Protein AF-A0A094A139-F1 (afdb_monomer_lite)

Structure (mmCIF, N/CA/C/O backbone):
data_AF-A0A094A139-F1
#
_entry.id   AF-A0A094A139-F1
#
loop_
_atom_site.group_PDB
_atom_site.id
_atom_site.type_symbol
_atom_site.label_atom_id
_atom_site.label_alt_id
_atom_site.label_comp_id
_atom_site.label_asym_id
_atom_site.label_entity_id
_atom_site.label_seq_id
_atom_site.pdbx_PDB_ins_code
_atom_site.Cartn_x
_atom_site.Cartn_y
_atom_site.Cartn_z
_atom_site.occupancy
_atom_site.B_iso_or_equiv
_atom_site.auth_seq_id
_atom_site.auth_comp_id
_atom_site.auth_asym_id
_atom_site.auth_atom_id
_atom_site.pdbx_PDB_model_num
ATOM 1 N N . MET A 1 1 ? -39.547 -16.062 17.225 1.00 42.69 1 MET A N 1
ATOM 2 C CA . MET A 1 1 ? -38.095 -15.979 16.985 1.00 42.69 1 MET A CA 1
ATOM 3 C C . MET A 1 1 ? -37.907 -15.048 15.808 1.00 42.69 1 MET A C 1
ATOM 5 O O . MET A 1 1 ? -38.203 -15.438 14.689 1.00 42.69 1 MET A O 1
ATOM 9 N N . THR A 1 2 ? -37.583 -13.788 16.075 1.00 47.25 2 THR A N 1
ATOM 10 C CA . THR A 1 2 ? -37.187 -12.823 15.047 1.00 47.25 2 THR A CA 1
ATOM 11 C C . THR A 1 2 ? -35.749 -13.144 14.680 1.00 47.25 2 THR A C 1
ATOM 13 O O . THR A 1 2 ? -34.875 -13.084 15.539 1.00 47.25 2 THR A O 1
ATOM 16 N N . VAL A 1 3 ? -35.530 -13.591 13.448 1.00 52.91 3 VAL A N 1
ATOM 17 C CA . VAL A 1 3 ? -34.188 -13.709 12.878 1.00 52.91 3 VAL A CA 1
ATOM 18 C C . VAL A 1 3 ? -33.696 -12.275 12.723 1.00 52.91 3 VAL A C 1
ATOM 20 O O . VAL A 1 3 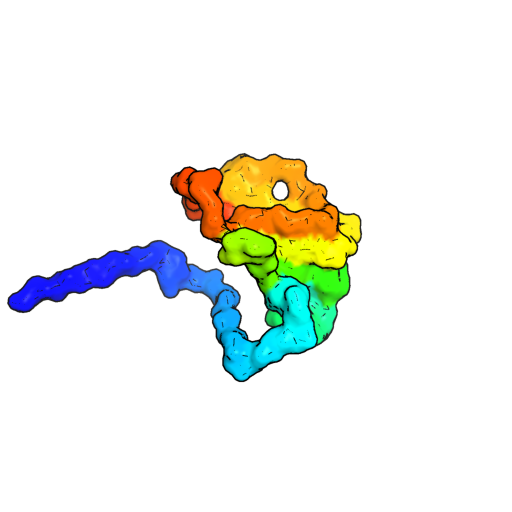? -34.303 -11.505 11.982 1.00 52.91 3 VAL A O 1
ATOM 23 N N . GLU A 1 4 ? -32.698 -11.881 13.508 1.00 56.12 4 GLU A N 1
ATOM 24 C CA . GLU A 1 4 ? -31.993 -10.626 13.268 1.00 56.12 4 GLU A CA 1
ATOM 25 C C . GLU A 1 4 ? -31.287 -10.786 11.920 1.00 56.12 4 GLU A C 1
ATOM 27 O O . GLU A 1 4 ? -30.487 -11.704 11.747 1.00 56.12 4 GLU A O 1
ATOM 32 N N . GLU A 1 5 ? -31.662 -9.976 10.928 1.00 59.66 5 GLU A N 1
ATOM 33 C CA . GLU A 1 5 ? -30.952 -9.944 9.653 1.00 59.66 5 GLU A CA 1
ATOM 34 C C . GLU A 1 5 ? -29.513 -9.505 9.940 1.00 59.66 5 GLU A C 1
ATOM 36 O O . GLU A 1 5 ? -29.277 -8.363 10.344 1.00 59.66 5 GLU A O 1
ATOM 41 N N . GLU A 1 6 ? -28.555 -10.424 9.782 1.00 63.50 6 GLU A N 1
ATOM 42 C CA . GLU A 1 6 ? -27.136 -10.093 9.857 1.00 63.50 6 GLU A CA 1
ATOM 43 C C . GLU A 1 6 ? -26.848 -9.004 8.829 1.00 63.50 6 GLU A C 1
ATOM 45 O O . GLU A 1 6 ? -26.936 -9.212 7.617 1.00 63.50 6 GLU A O 1
ATOM 50 N N . LYS A 1 7 ? -26.532 -7.815 9.331 1.00 64.81 7 LYS A N 1
ATOM 51 C CA . LYS A 1 7 ? -26.238 -6.644 8.521 1.00 64.81 7 LYS A CA 1
ATOM 52 C C . LYS A 1 7 ? -24.878 -6.861 7.855 1.00 64.81 7 LYS A C 1
ATOM 54 O O . LYS A 1 7 ? -23.852 -6.580 8.461 1.00 64.81 7 LYS A O 1
ATOM 59 N N . HIS A 1 8 ? -24.893 -7.417 6.649 1.00 60.56 8 HIS A N 1
ATOM 60 C CA . HIS A 1 8 ? -23.682 -7.672 5.875 1.00 60.56 8 HIS A CA 1
ATOM 61 C C . HIS A 1 8 ? -23.096 -6.354 5.365 1.00 60.56 8 HIS A C 1
ATOM 63 O O . HIS A 1 8 ? -23.834 -5.466 4.915 1.00 60.56 8 HIS A O 1
ATOM 69 N N . ASP A 1 9 ? -21.776 -6.224 5.457 1.00 71.19 9 ASP A N 1
ATOM 70 C CA . ASP A 1 9 ? -21.050 -5.120 4.847 1.00 71.19 9 ASP A CA 1
ATOM 71 C C . ASP A 1 9 ? -21.076 -5.324 3.322 1.00 71.19 9 ASP A C 1
ATOM 73 O O . ASP A 1 9 ? -20.866 -6.444 2.851 1.00 71.19 9 ASP A O 1
ATOM 77 N N . PRO A 1 10 ? -21.339 -4.287 2.507 1.00 68.75 10 PRO A N 1
ATOM 78 C CA . PRO A 1 10 ? -21.235 -4.392 1.053 1.00 68.75 10 PRO A CA 1
ATOM 79 C C . PRO A 1 10 ? -19.913 -5.006 0.558 1.00 68.75 10 PRO A C 1
ATOM 81 O O . PRO A 1 10 ? -19.896 -5.621 -0.505 1.00 68.75 10 PRO A O 1
ATOM 84 N N . LEU A 1 11 ? -18.826 -4.872 1.326 1.00 70.19 11 LEU A N 1
ATOM 85 C CA . LEU A 1 11 ? -17.513 -5.438 1.020 1.00 70.19 11 LEU A CA 1
ATOM 86 C C . LEU A 1 11 ? -17.409 -6.952 1.268 1.00 70.19 11 LEU A C 1
ATOM 88 O O . LEU A 1 11 ? -16.482 -7.572 0.747 1.00 70.19 11 LEU A O 1
ATOM 92 N N . ASP A 1 12 ? -18.345 -7.571 1.998 1.00 74.00 12 ASP A N 1
ATOM 93 C CA . ASP A 1 12 ? -18.304 -9.006 2.335 1.00 74.00 12 ASP A CA 1
ATOM 94 C C . ASP A 1 12 ? -18.363 -9.916 1.093 1.00 74.00 12 ASP A C 1
ATOM 96 O O . ASP A 1 12 ? -17.938 -11.074 1.136 1.00 74.00 12 ASP A O 1
ATOM 100 N N . TYR A 1 13 ? -18.867 -9.393 -0.028 1.00 79.00 13 TYR A N 1
ATOM 101 C CA . TYR A 1 13 ? -19.019 -10.119 -1.291 1.00 79.00 13 TYR A CA 1
ATOM 102 C C . TYR A 1 13 ? -18.092 -9.622 -2.409 1.00 79.00 13 TYR A C 1
ATOM 104 O O . TYR A 1 13 ? -18.149 -10.145 -3.525 1.00 79.00 13 TYR A O 1
ATOM 112 N N . GLU A 1 14 ? -17.244 -8.631 -2.132 1.00 79.81 14 GLU A N 1
ATOM 113 C CA . GLU A 1 14 ? -16.311 -8.086 -3.115 1.00 79.81 14 GLU A CA 1
ATOM 114 C C . GLU A 1 14 ? -15.069 -8.971 -3.271 1.00 79.81 14 GLU A C 1
ATOM 116 O O . GLU A 1 14 ? -14.674 -9.732 -2.381 1.00 79.81 14 GLU A O 1
ATOM 121 N N . ALA A 1 15 ? -14.422 -8.875 -4.435 1.00 80.50 15 ALA A N 1
ATOM 122 C CA . ALA A 1 15 ? -13.166 -9.574 -4.667 1.00 80.50 15 ALA A CA 1
ATOM 123 C C . ALA A 1 15 ? -12.105 -9.077 -3.673 1.00 80.50 15 ALA A C 1
ATOM 125 O O . ALA A 1 15 ? -11.705 -7.915 -3.706 1.00 80.50 15 ALA A O 1
ATOM 126 N N . CYS A 1 16 ? -11.622 -9.966 -2.805 1.00 79.06 16 CYS A N 1
ATOM 127 C CA . CYS A 1 16 ? -10.667 -9.615 -1.763 1.00 79.06 16 CYS A CA 1
ATOM 128 C C . CYS A 1 16 ? -9.384 -10.445 -1.855 1.00 79.06 16 CYS A C 1
ATOM 130 O O . CYS A 1 16 ? -9.366 -11.595 -2.305 1.00 79.06 16 CYS A O 1
ATOM 132 N N . ILE A 1 17 ? -8.284 -9.854 -1.391 1.00 75.62 17 ILE A N 1
ATOM 133 C CA . ILE A 1 17 ? -7.042 -10.585 -1.153 1.00 75.62 17 ILE A CA 1
ATOM 134 C C . ILE A 1 17 ? -7.108 -11.100 0.281 1.00 75.62 17 ILE A C 1
ATOM 136 O O . ILE A 1 17 ? -6.894 -10.352 1.234 1.00 75.62 17 ILE A O 1
ATOM 140 N N . LYS A 1 18 ? -7.418 -12.388 0.440 1.00 76.75 18 LYS A N 1
ATOM 141 C CA . LYS A 1 18 ? -7.403 -13.033 1.753 1.00 76.75 18 LYS A CA 1
ATOM 142 C C . LYS A 1 18 ? -5.964 -13.315 2.169 1.00 76.75 18 LYS A C 1
ATOM 144 O O . LYS A 1 18 ? -5.271 -14.097 1.524 1.00 76.75 18 LYS A O 1
ATOM 149 N N . MET A 1 19 ? -5.550 -12.721 3.281 1.00 70.88 19 MET A N 1
ATOM 150 C CA . MET A 1 19 ? -4.247 -12.966 3.895 1.00 70.88 19 MET A CA 1
ATOM 151 C C . MET A 1 19 ? -4.449 -13.757 5.188 1.00 70.88 19 MET A C 1
ATOM 153 O O . MET A 1 19 ? -5.286 -13.400 6.017 1.00 70.88 19 MET A O 1
ATOM 157 N N . THR A 1 20 ? -3.709 -14.850 5.351 1.00 70.94 20 THR A N 1
ATOM 158 C CA . THR A 1 20 ? -3.704 -15.667 6.570 1.00 70.94 20 THR A CA 1
ATOM 159 C C . THR A 1 20 ? -2.313 -15.657 7.191 1.00 70.94 20 THR A C 1
ATOM 161 O O . THR A 1 20 ? -1.309 -15.608 6.489 1.00 70.94 20 THR A O 1
ATOM 164 N N . PHE A 1 21 ? -2.253 -15.684 8.522 1.00 68.75 21 PHE A N 1
ATOM 165 C CA . PHE A 1 21 ? -0.999 -15.716 9.289 1.00 68.75 21 PHE A CA 1
ATOM 166 C C . PHE A 1 21 ? -0.619 -17.144 9.706 1.00 68.75 21 PHE A C 1
ATOM 168 O O . PHE A 1 21 ? 0.002 -17.364 10.742 1.00 68.75 21 PHE A O 1
ATOM 175 N N . ASP A 1 22 ? -1.035 -18.132 8.919 1.00 71.19 22 ASP A N 1
ATOM 176 C CA . ASP A 1 22 ? -0.706 -19.545 9.117 1.00 71.19 22 ASP A CA 1
ATOM 177 C C . ASP A 1 22 ? 0.788 -19.822 8.900 1.00 71.19 22 ASP A C 1
ATOM 179 O O . ASP A 1 22 ? 1.341 -20.759 9.474 1.00 71.19 22 ASP A O 1
ATOM 183 N N . GLN A 1 23 ? 1.454 -18.962 8.128 1.00 65.12 23 GLN A N 1
ATOM 184 C CA . GLN A 1 23 ? 2.904 -18.883 8.039 1.00 65.12 23 GLN A CA 1
ATOM 185 C C . GLN A 1 23 ? 3.388 -17.619 8.750 1.00 65.12 23 GLN A C 1
ATOM 187 O O . GLN A 1 23 ? 2.951 -16.509 8.442 1.00 65.12 23 GLN A O 1
ATOM 192 N N . ILE A 1 24 ? 4.316 -17.785 9.694 1.00 70.12 24 ILE A N 1
ATOM 193 C CA . ILE A 1 24 ? 4.925 -16.656 10.400 1.00 70.12 24 ILE A CA 1
ATOM 194 C C . ILE A 1 24 ? 5.641 -15.772 9.362 1.00 70.12 24 ILE A C 1
ATOM 196 O O . ILE A 1 24 ? 6.466 -16.297 8.602 1.00 70.12 24 ILE A O 1
ATOM 200 N N . PRO A 1 25 ? 5.365 -14.453 9.314 1.00 68.44 25 PRO A N 1
ATOM 201 C CA . PRO A 1 25 ? 6.051 -13.546 8.404 1.00 68.44 25 PRO A CA 1
ATOM 202 C C . PRO A 1 25 ? 7.569 -13.662 8.561 1.00 68.44 25 PRO A C 1
ATOM 204 O O . PRO A 1 25 ? 8.109 -13.583 9.664 1.00 68.44 25 PRO A O 1
ATOM 207 N N . LYS A 1 26 ? 8.275 -13.845 7.442 1.00 70.94 26 LYS A N 1
ATOM 208 C CA . LYS A 1 26 ? 9.730 -14.085 7.434 1.00 70.94 26 LYS A CA 1
ATOM 209 C C . LYS A 1 26 ? 10.554 -12.829 7.724 1.00 70.94 26 LYS A C 1
ATOM 211 O O . LYS A 1 26 ? 11.776 -12.909 7.824 1.00 70.94 26 LYS A O 1
ATOM 216 N N . THR A 1 27 ? 9.909 -11.667 7.803 1.00 81.88 27 THR A N 1
ATOM 217 C CA . THR A 1 27 ? 10.569 -10.369 7.949 1.00 81.88 27 THR A CA 1
ATOM 218 C C . THR A 1 27 ? 9.813 -9.486 8.935 1.00 81.88 27 THR A C 1
ATOM 220 O O . THR A 1 27 ? 8.597 -9.602 9.079 1.00 81.88 27 THR A O 1
ATOM 223 N N . CYS A 1 28 ? 10.524 -8.554 9.567 1.00 84.88 28 CYS A N 1
ATOM 224 C CA . CYS A 1 28 ? 9.921 -7.506 10.392 1.00 84.88 28 CYS A CA 1
ATOM 225 C C . CYS A 1 28 ? 9.260 -6.384 9.571 1.00 84.88 28 CYS A C 1
ATOM 227 O O . CYS A 1 28 ? 8.720 -5.450 10.154 1.00 84.88 28 CYS A O 1
ATOM 229 N N . ALA A 1 29 ? 9.300 -6.453 8.235 1.00 88.56 29 ALA A N 1
ATOM 230 C CA . ALA A 1 29 ? 8.699 -5.441 7.369 1.00 88.56 29 ALA A CA 1
ATOM 231 C C . ALA A 1 29 ? 7.170 -5.575 7.261 1.00 88.56 29 ALA A C 1
ATOM 233 O O . ALA A 1 29 ? 6.530 -4.651 6.772 1.00 88.56 29 ALA A O 1
ATOM 234 N N . GLY A 1 30 ? 6.597 -6.705 7.690 1.00 89.31 30 GLY A N 1
ATOM 235 C CA . GLY A 1 30 ? 5.187 -7.036 7.491 1.00 89.31 30 GLY A CA 1
ATOM 236 C C . GLY A 1 30 ? 4.951 -7.835 6.206 1.00 89.31 30 GLY A C 1
ATOM 237 O O . GLY A 1 30 ? 5.824 -8.586 5.765 1.00 89.31 30 GLY A O 1
ATOM 238 N N . LEU A 1 31 ? 3.762 -7.691 5.619 1.00 91.12 31 LEU A N 1
ATOM 239 C CA . LEU A 1 31 ? 3.367 -8.372 4.380 1.00 91.12 31 LEU A CA 1
ATOM 240 C C . LEU A 1 31 ? 3.810 -7.534 3.183 1.00 91.12 31 LEU A C 1
ATOM 242 O O . LEU A 1 31 ? 3.256 -6.462 2.940 1.00 91.12 31 LEU A O 1
ATOM 246 N N . ARG A 1 32 ? 4.826 -7.994 2.451 1.00 93.62 32 ARG A N 1
ATOM 247 C CA . ARG A 1 32 ? 5.481 -7.200 1.407 1.00 93.62 32 ARG A CA 1
ATOM 248 C C . ARG A 1 32 ? 4.765 -7.378 0.077 1.00 93.62 32 ARG A C 1
ATOM 250 O O . ARG A 1 32 ? 4.449 -8.493 -0.334 1.00 93.62 32 ARG A O 1
ATOM 257 N N . ALA A 1 33 ? 4.599 -6.272 -0.632 1.00 94.75 33 ALA A N 1
ATOM 258 C CA . ALA A 1 33 ? 4.073 -6.224 -1.980 1.00 94.75 33 ALA A CA 1
ATOM 259 C C . ALA A 1 33 ? 5.141 -5.724 -2.951 1.00 94.75 33 ALA A C 1
ATOM 261 O O . ALA A 1 33 ? 5.807 -4.720 -2.697 1.00 94.75 33 ALA A O 1
ATOM 262 N N . GLY A 1 34 ? 5.313 -6.397 -4.081 1.00 95.88 34 GLY A N 1
ATOM 263 C CA . GLY A 1 34 ? 6.303 -6.018 -5.087 1.00 95.88 34 GLY A CA 1
ATOM 264 C C . GLY A 1 34 ? 6.444 -7.069 -6.175 1.00 95.88 34 GLY A C 1
ATOM 265 O O . GLY A 1 34 ? 5.762 -8.087 -6.151 1.00 95.88 34 GLY A O 1
ATOM 266 N N . ARG A 1 35 ? 7.320 -6.829 -7.151 1.00 96.25 35 ARG A N 1
ATOM 267 C CA . ARG A 1 35 ? 7.535 -7.779 -8.260 1.00 96.25 35 ARG A CA 1
ATOM 268 C C . ARG A 1 35 ? 8.400 -8.996 -7.896 1.00 96.25 35 ARG A C 1
ATOM 270 O O . ARG A 1 35 ? 8.620 -9.838 -8.756 1.00 96.25 35 ARG A O 1
ATOM 277 N N . SER A 1 36 ? 8.943 -9.063 -6.677 1.00 94.38 36 SER A N 1
ATOM 278 C CA . SER A 1 36 ? 9.724 -10.224 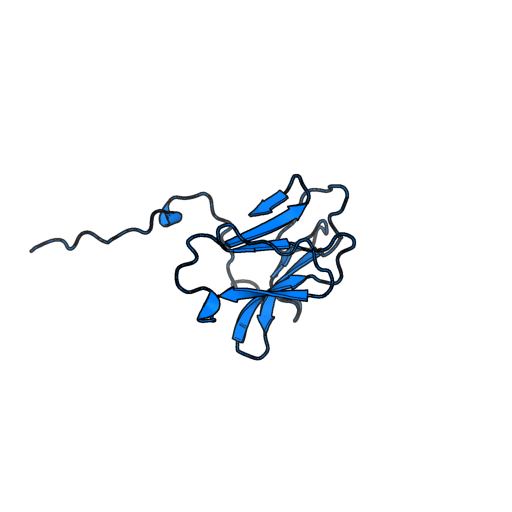-6.233 1.00 94.38 36 SER A CA 1
ATOM 279 C C . SER A 1 36 ? 8.874 -11.494 -6.192 1.00 94.38 36 SER A C 1
ATOM 281 O O . SER A 1 36 ? 7.715 -11.457 -5.784 1.00 94.38 36 SER A O 1
ATOM 283 N N . ASP A 1 37 ? 9.473 -12.631 -6.543 1.00 91.81 37 ASP A N 1
ATOM 284 C CA . ASP A 1 37 ? 8.816 -13.943 -6.486 1.00 91.81 37 ASP A CA 1
ATOM 285 C C . ASP A 1 37 ? 8.570 -14.438 -5.054 1.00 91.81 37 ASP A C 1
ATOM 287 O O . ASP A 1 37 ? 7.722 -15.300 -4.838 1.00 91.81 37 ASP A O 1
ATOM 291 N N . ASP A 1 38 ? 9.289 -13.892 -4.073 1.00 89.75 38 ASP A N 1
ATOM 292 C CA . ASP A 1 38 ? 9.125 -14.199 -2.648 1.00 89.75 38 ASP A CA 1
ATOM 293 C C . ASP A 1 38 ? 8.343 -13.119 -1.875 1.00 89.75 38 ASP A C 1
ATOM 295 O O . ASP A 1 38 ? 8.314 -13.152 -0.641 1.00 89.75 38 ASP A O 1
ATOM 299 N N . ALA A 1 39 ? 7.737 -12.151 -2.573 1.00 90.12 39 ALA A N 1
ATOM 300 C CA . ALA A 1 39 ? 6.821 -11.195 -1.961 1.00 90.12 39 ALA A CA 1
ATOM 301 C C . ALA A 1 39 ? 5.496 -11.885 -1.607 1.00 90.12 39 ALA A C 1
ATOM 303 O O . ALA A 1 39 ? 4.952 -12.645 -2.409 1.00 90.12 39 ALA A O 1
ATOM 304 N N . GLU A 1 40 ? 4.948 -11.584 -0.429 1.00 89.50 40 GLU A N 1
ATOM 305 C CA . GLU A 1 40 ? 3.658 -12.130 0.008 1.00 89.50 40 GLU A CA 1
ATOM 306 C C . GLU A 1 40 ? 2.510 -11.680 -0.914 1.00 89.50 40 GLU A C 1
ATOM 308 O O . GLU A 1 40 ? 1.590 -12.450 -1.186 1.00 89.50 40 GLU A O 1
ATOM 313 N N . LEU A 1 41 ? 2.603 -10.460 -1.456 1.00 89.88 41 LEU A N 1
ATOM 314 C CA . LEU A 1 41 ? 1.737 -9.956 -2.516 1.00 89.88 41 LEU A CA 1
ATOM 315 C C . LEU A 1 41 ? 2.555 -9.657 -3.781 1.00 89.88 41 LEU A C 1
ATOM 317 O O . LEU A 1 41 ? 3.097 -8.563 -3.968 1.00 89.88 41 LEU A O 1
ATOM 321 N N . ARG A 1 42 ? 2.636 -10.639 -4.681 1.00 92.44 42 ARG A N 1
ATOM 322 C CA . ARG A 1 42 ? 3.340 -10.473 -5.957 1.00 92.44 42 ARG A CA 1
ATOM 323 C C . ARG A 1 42 ? 2.569 -9.537 -6.889 1.00 92.44 42 ARG A C 1
ATOM 325 O O . ARG A 1 42 ? 1.429 -9.802 -7.261 1.00 92.44 42 ARG A O 1
ATOM 332 N N . LEU A 1 43 ? 3.217 -8.450 -7.289 1.00 93.25 43 LEU A N 1
ATOM 333 C CA . LEU A 1 43 ? 2.700 -7.465 -8.235 1.00 93.25 43 LEU A CA 1
ATOM 334 C C . LEU A 1 43 ? 3.214 -7.752 -9.646 1.00 93.25 43 LEU A C 1
ATOM 336 O O . LEU A 1 43 ? 4.305 -8.291 -9.828 1.00 93.25 43 LEU A O 1
ATOM 340 N N . ALA A 1 44 ? 2.438 -7.350 -10.653 1.00 91.56 44 ALA A N 1
ATOM 341 C CA . ALA A 1 44 ? 2.851 -7.461 -12.046 1.00 91.56 44 ALA A CA 1
ATOM 342 C C . ALA A 1 44 ? 4.155 -6.689 -12.314 1.00 91.56 44 ALA A C 1
ATOM 344 O O . ALA A 1 44 ? 4.398 -5.616 -11.749 1.00 91.56 44 ALA A O 1
ATOM 345 N N . GLU A 1 45 ? 4.974 -7.215 -13.225 1.00 93.19 45 GLU A N 1
ATOM 346 C CA . GLU A 1 45 ? 6.215 -6.584 -13.671 1.00 93.19 45 GLU A CA 1
ATOM 347 C C . GLU A 1 45 ? 5.927 -5.358 -14.544 1.00 93.19 45 GLU A C 1
ATOM 349 O O . GLU A 1 45 ? 5.948 -5.398 -15.773 1.00 93.19 45 GLU A O 1
ATOM 354 N N . LEU A 1 46 ? 5.635 -4.242 -13.886 1.00 93.19 46 LEU A N 1
ATOM 355 C CA . LEU A 1 46 ? 5.303 -2.980 -14.526 1.00 93.19 46 LEU A CA 1
ATOM 356 C C . LEU A 1 46 ? 6.385 -1.939 -14.265 1.00 93.19 46 LEU A C 1
ATOM 358 O O . LEU A 1 46 ? 7.045 -1.924 -13.221 1.00 93.19 46 LEU A O 1
ATOM 362 N N . GLN A 1 47 ? 6.544 -1.013 -15.209 1.00 90.62 47 GLN A N 1
ATOM 363 C CA . GLN A 1 47 ? 7.435 0.124 -15.025 1.00 90.62 47 GLN A CA 1
ATOM 364 C C . GLN A 1 47 ? 7.012 0.933 -13.789 1.00 90.62 47 GLN A C 1
ATOM 366 O O . GLN A 1 47 ? 5.850 1.303 -13.638 1.00 90.62 47 GLN A O 1
ATOM 371 N N . GLY A 1 48 ? 7.978 1.210 -12.912 1.00 91.12 48 GLY A N 1
ATOM 372 C CA . GLY A 1 48 ? 7.763 1.946 -11.663 1.00 91.12 48 GLY A CA 1
ATOM 373 C C . GLY A 1 48 ? 7.441 1.070 -10.451 1.00 91.12 48 GLY A C 1
ATOM 374 O O . GLY A 1 48 ? 7.540 1.553 -9.326 1.00 91.12 48 GLY A O 1
ATOM 375 N N . VAL A 1 49 ? 7.154 -0.224 -10.638 1.00 96.06 49 VAL A N 1
ATOM 376 C CA . VAL A 1 49 ? 6.965 -1.159 -9.521 1.00 96.06 49 VAL A CA 1
ATOM 377 C C . VAL A 1 49 ? 8.320 -1.705 -9.054 1.00 96.06 49 VAL A C 1
ATOM 379 O O . VAL A 1 49 ? 9.019 -2.401 -9.792 1.00 96.06 49 VAL A O 1
ATOM 382 N N . SER A 1 50 ? 8.711 -1.376 -7.820 1.00 96.81 50 SER A N 1
ATOM 383 C CA . SER A 1 50 ? 9.928 -1.889 -7.182 1.00 96.81 50 SER A CA 1
ATOM 384 C C . SER A 1 50 ? 9.861 -3.387 -6.847 1.00 96.81 50 SER A C 1
ATOM 386 O O . SER A 1 50 ? 8.790 -3.986 -6.770 1.00 96.81 50 SER A O 1
ATOM 388 N N . TYR A 1 51 ? 11.041 -3.985 -6.632 1.00 96.44 51 TYR A N 1
ATOM 389 C CA . TYR A 1 51 ? 11.209 -5.397 -6.253 1.00 96.44 51 TYR A CA 1
ATOM 390 C C . TYR A 1 51 ? 10.433 -5.749 -4.974 1.00 96.44 51 TYR A C 1
ATOM 392 O O . TYR A 1 51 ? 9.601 -6.650 -4.994 1.00 96.44 51 TYR A O 1
ATOM 400 N N . TYR A 1 52 ? 10.606 -4.931 -3.936 1.00 96.19 52 TYR A N 1
ATOM 401 C CA . TYR A 1 52 ? 9.658 -4.753 -2.839 1.00 96.19 52 TYR A CA 1
ATOM 402 C C . TYR A 1 52 ? 9.237 -3.286 -2.866 1.00 96.19 52 TYR A C 1
ATOM 404 O O . TYR A 1 52 ? 10.095 -2.404 -2.872 1.00 96.19 52 TYR A O 1
ATOM 412 N N . HIS A 1 53 ? 7.945 -3.023 -3.008 1.00 97.44 53 HIS A N 1
ATOM 413 C CA . HIS A 1 53 ? 7.408 -1.684 -3.219 1.00 97.44 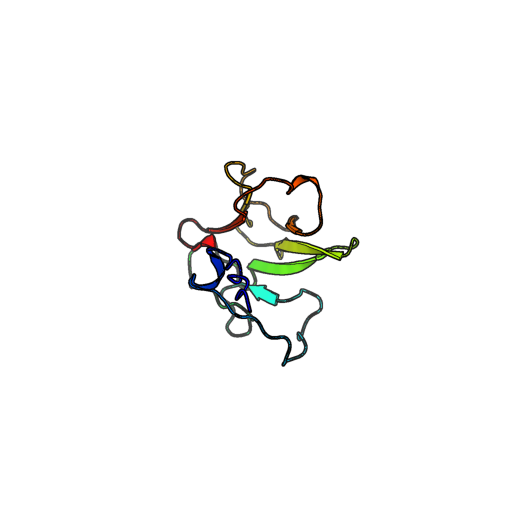53 HIS A CA 1
ATOM 414 C C . HIS A 1 53 ? 6.880 -1.095 -1.916 1.00 97.44 53 HIS A C 1
ATOM 416 O O . HIS A 1 53 ? 7.343 -0.045 -1.483 1.00 97.44 53 HIS A O 1
ATOM 422 N N . PHE A 1 54 ? 5.960 -1.801 -1.271 1.00 97.12 54 PHE A N 1
ATOM 423 C CA . PHE A 1 54 ? 5.418 -1.422 0.025 1.00 97.12 54 PHE A CA 1
ATOM 424 C C . PHE A 1 54 ? 5.218 -2.666 0.890 1.00 97.12 54 PHE A C 1
ATOM 426 O O . PHE A 1 54 ? 5.338 -3.792 0.404 1.00 97.12 54 PHE A O 1
ATOM 433 N N . ALA A 1 55 ? 4.901 -2.471 2.162 1.00 95.81 55 ALA A N 1
ATOM 434 C CA . ALA A 1 55 ? 4.390 -3.515 3.027 1.00 95.81 55 ALA A CA 1
ATOM 435 C C . ALA A 1 55 ? 3.149 -3.053 3.789 1.00 95.81 55 ALA A C 1
ATOM 437 O O . ALA A 1 55 ? 3.030 -1.881 4.144 1.00 95.81 55 ALA A O 1
ATOM 438 N N . LEU A 1 56 ? 2.244 -3.990 4.062 1.00 93.94 56 LEU A N 1
ATOM 439 C CA . LEU A 1 56 ? 1.242 -3.825 5.109 1.00 93.94 56 LEU A CA 1
ATOM 440 C C . LEU A 1 56 ? 1.894 -4.185 6.442 1.00 93.94 56 LEU A C 1
ATOM 442 O O . LEU A 1 56 ? 2.370 -5.308 6.627 1.00 93.94 56 LEU A O 1
ATOM 446 N N . SER A 1 57 ? 1.942 -3.216 7.347 1.00 93.25 57 SER A N 1
ATOM 447 C CA . SER A 1 57 ? 2.607 -3.325 8.645 1.00 93.25 57 SER A CA 1
ATOM 448 C C . SER A 1 57 ? 1.864 -2.492 9.683 1.00 93.25 57 SER A C 1
ATOM 450 O O . SER A 1 57 ? 0.871 -1.840 9.374 1.00 93.25 57 SER A O 1
ATOM 452 N N . PHE A 1 58 ? 2.364 -2.493 10.911 1.00 93.31 58 PHE A N 1
ATOM 453 C CA . PHE A 1 58 ? 1.964 -1.551 11.942 1.00 93.31 58 PHE A CA 1
ATOM 454 C C . PHE A 1 58 ? 3.075 -0.526 12.196 1.00 93.31 58 PHE A C 1
ATOM 456 O O . PHE A 1 58 ? 4.262 -0.837 12.015 1.00 93.31 58 PHE A O 1
ATOM 463 N N . ASP A 1 59 ? 2.691 0.695 12.556 1.00 94.44 59 ASP A N 1
ATOM 464 C CA . ASP A 1 59 ? 3.611 1.707 13.080 1.00 94.44 59 ASP A CA 1
ATOM 465 C C . ASP A 1 59 ? 3.827 1.559 14.597 1.00 94.44 59 ASP A C 1
ATOM 467 O O . ASP A 1 59 ? 3.384 0.586 15.212 1.00 94.44 59 ASP A O 1
ATOM 471 N N . GLU A 1 60 ? 4.564 2.496 15.199 1.00 94.50 60 GLU A N 1
ATOM 472 C CA . GLU A 1 60 ? 4.916 2.468 16.626 1.00 94.50 60 GLU A CA 1
ATOM 473 C C . GLU A 1 60 ? 3.697 2.635 17.548 1.00 94.50 60 GLU A C 1
ATOM 475 O O . GLU A 1 60 ? 3.717 2.177 18.692 1.00 94.50 60 GLU A O 1
ATOM 480 N N . GLU A 1 61 ? 2.608 3.219 17.041 1.00 95.56 61 GLU A N 1
ATOM 481 C CA . GLU A 1 61 ? 1.329 3.346 17.738 1.00 95.56 61 GLU A CA 1
ATOM 482 C C . GLU A 1 61 ? 0.364 2.185 17.446 1.00 95.56 61 GLU A C 1
ATOM 484 O O . GLU A 1 61 ? -0.811 2.255 17.808 1.00 95.56 61 GLU A O 1
ATOM 489 N N . TYR A 1 62 ? 0.842 1.102 16.824 1.00 92.44 62 TYR A N 1
ATOM 490 C CA . TYR A 1 62 ? 0.048 -0.071 16.439 1.00 92.44 62 TYR A CA 1
ATOM 491 C C . TYR A 1 62 ? -1.092 0.237 15.458 1.00 92.44 62 TYR A C 1
ATOM 493 O O . TYR A 1 62 ? -2.091 -0.486 15.400 1.00 92.44 62 TYR A O 1
ATOM 501 N N . ARG A 1 63 ? -0.949 1.285 14.647 1.00 95.38 63 ARG A N 1
ATOM 502 C CA . ARG A 1 63 ? -1.893 1.601 13.572 1.00 95.38 63 ARG A CA 1
ATOM 503 C C . ARG A 1 63 ? -1.508 0.833 12.321 1.00 95.38 63 ARG A C 1
ATOM 505 O O . ARG A 1 63 ? -0.324 0.683 12.031 1.00 95.38 63 ARG A O 1
ATOM 512 N N . LEU A 1 64 ? -2.495 0.347 11.569 1.00 94.06 64 LEU A N 1
ATOM 513 C CA . LEU A 1 64 ? -2.224 -0.310 10.290 1.00 94.06 64 LEU A CA 1
ATOM 514 C C . LEU A 1 64 ? -1.715 0.737 9.298 1.00 94.06 64 LEU A C 1
ATOM 516 O O . LEU A 1 64 ? -2.380 1.751 9.065 1.00 94.06 64 LEU A O 1
ATOM 520 N N . VAL A 1 65 ? -0.568 0.464 8.685 1.00 96.75 65 VAL A N 1
ATOM 521 C CA . VAL A 1 65 ? 0.059 1.333 7.695 1.00 96.75 65 VAL A CA 1
ATOM 522 C C . VAL A 1 65 ? 0.380 0.589 6.405 1.00 96.75 65 VAL A C 1
ATOM 524 O O . VAL A 1 65 ? 0.732 -0.594 6.399 1.00 96.75 65 VAL A O 1
ATOM 527 N N . VAL A 1 66 ? 0.319 1.328 5.304 1.00 96.94 66 VAL A N 1
ATOM 528 C CA . VAL A 1 66 ? 1.013 0.999 4.062 1.00 96.94 66 VAL A CA 1
ATOM 529 C C . VAL A 1 66 ? 2.373 1.688 4.125 1.00 96.94 66 VAL A C 1
ATOM 531 O O . VAL A 1 66 ? 2.477 2.899 3.934 1.00 96.94 66 VAL A O 1
ATOM 534 N N . ARG A 1 67 ? 3.413 0.913 4.424 1.00 97.56 67 ARG A N 1
ATOM 53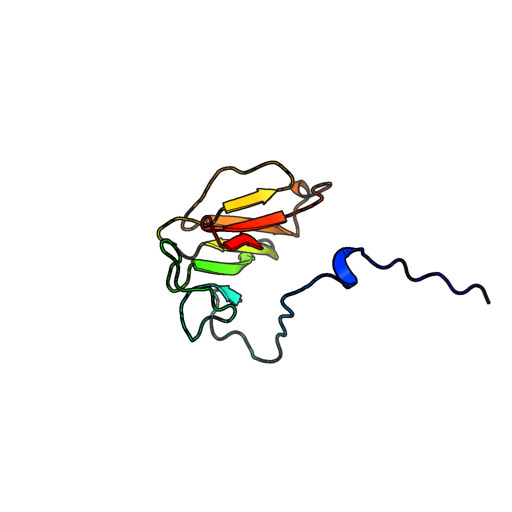5 C CA . ARG A 1 67 ? 4.800 1.375 4.514 1.00 97.56 67 ARG A CA 1
ATOM 536 C C . ARG A 1 67 ? 5.475 1.248 3.163 1.00 97.56 67 ARG A C 1
ATOM 538 O O . ARG A 1 67 ? 5.718 0.134 2.703 1.00 97.56 67 ARG A O 1
ATOM 545 N N . ASP A 1 68 ? 5.809 2.360 2.527 1.00 97.69 68 ASP A N 1
ATOM 546 C CA . ASP A 1 68 ? 6.652 2.334 1.335 1.00 97.69 68 ASP A CA 1
ATOM 547 C C . ASP A 1 68 ? 8.081 1.887 1.703 1.00 97.69 68 ASP A C 1
ATOM 549 O O . ASP A 1 68 ? 8.695 2.421 2.625 1.00 97.69 68 ASP A O 1
ATOM 553 N N . LEU A 1 69 ? 8.622 0.900 0.982 1.00 97.12 69 LEU A N 1
ATOM 554 C CA . LEU A 1 69 ? 9.910 0.259 1.290 1.00 97.12 69 LEU A CA 1
ATOM 555 C C . LEU A 1 69 ? 11.090 0.898 0.534 1.00 97.12 69 LEU A C 1
ATOM 557 O O . LEU A 1 69 ? 12.019 0.205 0.115 1.00 97.12 69 LEU A O 1
ATOM 561 N N . GLY A 1 70 ? 11.042 2.213 0.318 1.00 96.81 70 GLY A N 1
ATOM 562 C CA . GLY A 1 70 ? 12.027 2.935 -0.491 1.00 96.81 70 GLY A CA 1
ATOM 563 C C . GLY A 1 70 ? 11.821 2.689 -1.984 1.00 96.81 70 GLY A C 1
ATOM 564 O O . GLY A 1 70 ? 12.771 2.455 -2.739 1.00 96.81 70 GLY A O 1
ATOM 565 N N . SER A 1 71 ? 10.562 2.675 -2.422 1.00 96.75 71 SER A N 1
ATOM 566 C CA . SER A 1 71 ? 10.219 2.398 -3.810 1.00 96.75 71 SER A CA 1
ATOM 567 C C . SER A 1 71 ? 10.720 3.504 -4.747 1.00 96.75 71 SER A C 1
ATOM 569 O O . SER A 1 71 ? 10.867 4.668 -4.366 1.00 96.75 71 SER A O 1
ATOM 571 N N . LYS A 1 72 ? 10.980 3.153 -6.014 1.00 95.25 72 LYS A N 1
ATOM 572 C CA . LYS A 1 72 ? 11.556 4.089 -6.995 1.00 95.25 72 LYS A CA 1
ATOM 573 C C . LYS A 1 72 ? 10.586 5.207 -7.386 1.00 95.25 72 LYS A C 1
ATOM 575 O O . LYS A 1 72 ? 11.026 6.305 -7.716 1.00 95.25 72 LYS A O 1
ATOM 580 N N . CYS A 1 73 ? 9.291 4.903 -7.417 1.00 95.88 73 CYS A N 1
ATOM 581 C CA . CYS A 1 73 ? 8.251 5.826 -7.870 1.00 95.88 73 CYS A CA 1
ATOM 582 C C . CYS A 1 73 ? 7.309 6.279 -6.752 1.00 95.88 73 CYS A C 1
ATOM 584 O O . CYS A 1 73 ? 6.458 7.118 -7.029 1.00 95.88 73 CYS A O 1
ATOM 586 N N . GLY A 1 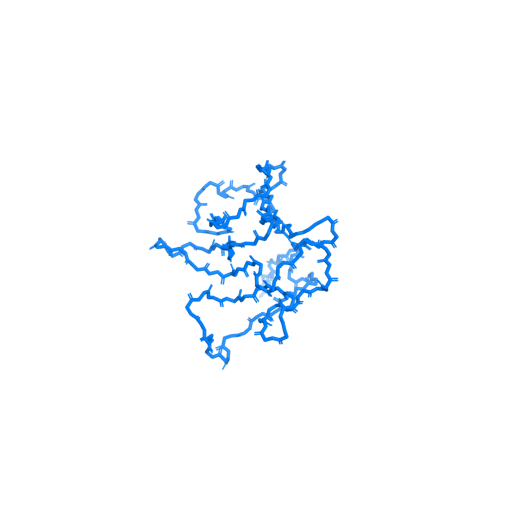74 ? 7.495 5.783 -5.527 1.00 97.25 74 GLY A N 1
ATOM 587 C CA . GLY A 1 74 ? 6.656 6.072 -4.372 1.00 97.25 74 GLY A CA 1
ATOM 588 C C . GLY A 1 74 ? 5.311 5.346 -4.402 1.00 97.25 74 GLY A C 1
ATOM 589 O O . GLY A 1 74 ? 4.791 4.979 -5.455 1.00 97.25 74 GLY A O 1
ATOM 590 N N . THR A 1 75 ? 4.717 5.228 -3.221 1.00 97.75 75 THR A N 1
ATOM 591 C CA . THR A 1 75 ? 3.353 4.738 -3.015 1.00 97.75 75 THR A CA 1
ATOM 592 C C . THR A 1 75 ? 2.424 5.925 -2.778 1.00 97.75 75 THR A C 1
ATOM 594 O O . THR A 1 75 ? 2.788 6.860 -2.065 1.00 97.75 75 THR A O 1
ATOM 597 N N . THR A 1 76 ? 1.225 5.917 -3.366 1.00 97.38 76 THR A N 1
ATOM 598 C CA . THR A 1 76 ? 0.166 6.895 -3.056 1.00 97.38 76 THR A CA 1
ATOM 599 C C . THR A 1 76 ? -0.966 6.201 -2.313 1.00 97.38 76 THR A C 1
ATOM 601 O O . THR A 1 76 ? -1.461 5.183 -2.792 1.00 97.38 76 THR A O 1
ATOM 604 N N . VAL A 1 77 ? -1.433 6.781 -1.209 1.00 96.88 77 VAL A N 1
ATOM 605 C CA . VAL A 1 77 ? -2.710 6.395 -0.597 1.00 96.88 77 VAL A CA 1
ATOM 606 C C . VAL A 1 77 ? -3.731 7.511 -0.798 1.00 96.88 77 VAL A C 1
ATOM 608 O O . VAL A 1 77 ? -3.441 8.690 -0.578 1.00 96.88 77 VAL A O 1
ATOM 611 N N . ILE A 1 78 ? -4.913 7.132 -1.278 1.00 96.75 78 ILE A N 1
ATOM 612 C CA . ILE A 1 78 ? -6.040 8.026 -1.541 1.00 96.75 78 ILE A CA 1
ATOM 613 C C . ILE A 1 78 ? -7.082 7.792 -0.450 1.00 96.75 78 ILE A C 1
ATOM 615 O O . ILE A 1 78 ? -7.608 6.689 -0.337 1.00 96.75 78 ILE A O 1
ATOM 619 N N . TYR A 1 79 ? -7.395 8.827 0.327 1.00 96.12 79 TYR A N 1
ATOM 620 C CA . TYR A 1 79 ? -8.414 8.799 1.380 1.00 96.12 79 TYR A CA 1
ATOM 621 C C . TYR A 1 79 ? -9.688 9.468 0.861 1.00 96.12 79 TYR A C 1
ATOM 623 O O . TYR A 1 79 ? -9.754 10.699 0.744 1.00 96.12 79 TYR A O 1
ATOM 631 N N . GLY A 1 80 ? -10.686 8.669 0.485 1.00 93.31 80 GLY A N 1
ATOM 632 C CA . GLY A 1 80 ? -11.881 9.125 -0.225 1.00 93.31 80 GLY A CA 1
ATOM 633 C C . GLY A 1 80 ? -11.523 9.809 -1.549 1.00 93.31 80 GLY A C 1
ATOM 634 O O . GLY A 1 80 ? -11.248 9.158 -2.552 1.00 93.31 80 GLY A O 1
ATOM 635 N N . HIS A 1 81 ? -11.502 11.144 -1.548 1.00 91.06 81 HIS A N 1
ATOM 636 C CA . HIS A 1 81 ? -11.165 11.969 -2.719 1.00 91.06 81 HIS A CA 1
ATOM 637 C C . HIS A 1 81 ? -9.850 12.750 -2.568 1.00 91.06 81 HIS A C 1
ATOM 639 O O . HIS A 1 81 ? -9.512 13.562 -3.431 1.00 91.06 81 HIS A O 1
ATOM 645 N N . LYS A 1 82 ? -9.118 12.556 -1.465 1.00 91.81 82 LYS A N 1
ATOM 646 C CA . LYS A 1 82 ? -7.884 13.292 -1.161 1.00 91.81 82 LYS A CA 1
ATOM 647 C C . LYS A 1 82 ? -6.661 12.414 -1.399 1.00 91.81 82 LYS A C 1
ATOM 649 O O . LYS A 1 82 ? -6.596 11.295 -0.906 1.00 91.81 82 LYS A O 1
ATOM 654 N N . GLN A 1 83 ? -5.663 12.958 -2.091 1.00 92.81 83 GLN A N 1
ATOM 655 C CA . GLN A 1 83 ? -4.348 12.340 -2.267 1.00 92.81 83 GLN A CA 1
ATOM 656 C C . GLN A 1 83 ? -3.258 13.417 -2.256 1.00 92.81 83 GLN A C 1
ATOM 658 O O . GLN A 1 83 ? -3.487 14.529 -2.732 1.00 92.81 83 GLN A O 1
ATOM 663 N N . LEU A 1 84 ? -2.073 13.081 -1.742 1.00 87.12 84 LEU A N 1
ATOM 664 C CA . LEU A 1 84 ? -0.906 13.979 -1.715 1.00 87.12 84 LEU A CA 1
ATOM 665 C C . LEU A 1 84 ? 0.119 13.665 -2.821 1.00 87.12 84 LEU A C 1
ATOM 667 O O . LEU A 1 84 ? 1.091 14.397 -2.986 1.00 87.12 84 LEU A O 1
ATOM 671 N N . GLY A 1 85 ? -0.125 12.613 -3.609 1.00 92.12 85 GLY A N 1
ATOM 672 C CA . GLY A 1 85 ? 0.820 12.083 -4.591 1.00 92.12 85 GLY A CA 1
ATOM 673 C C . GLY A 1 85 ? 1.725 10.992 -4.006 1.00 92.12 85 GLY A C 1
ATOM 674 O O . GLY A 1 85 ? 1.568 10.622 -2.839 1.00 92.12 85 GLY A O 1
ATOM 675 N N . PRO A 1 86 ? 2.639 10.437 -4.820 1.00 96.38 86 PRO A N 1
ATOM 676 C CA . PRO A 1 86 ? 3.465 9.317 -4.401 1.00 96.38 86 PRO A CA 1
ATOM 677 C C . PRO A 1 86 ? 4.577 9.759 -3.452 1.00 96.38 86 PRO A C 1
ATOM 679 O O . PRO A 1 86 ? 5.285 10.729 -3.722 1.00 96.38 86 PRO A O 1
ATOM 682 N N . MET A 1 87 ? 4.765 9.004 -2.372 1.00 97.62 87 MET A N 1
ATOM 683 C CA . MET A 1 87 ? 5.863 9.189 -1.424 1.00 97.62 87 MET A CA 1
ATOM 684 C C . MET A 1 87 ? 6.663 7.897 -1.275 1.00 97.62 87 MET A C 1
ATOM 686 O O . MET A 1 87 ? 6.096 6.807 -1.240 1.00 97.62 87 MET A O 1
ATOM 690 N N . SER A 1 88 ? 7.987 8.040 -1.220 1.00 97.25 88 SER A N 1
ATOM 691 C CA . SER A 1 88 ? 8.936 6.945 -1.003 1.00 97.25 88 SER A CA 1
ATOM 692 C C . SER A 1 88 ? 9.441 6.979 0.439 1.00 97.25 88 SER A C 1
ATOM 694 O O . SER A 1 88 ? 9.602 8.069 0.991 1.00 97.25 88 SER A O 1
ATOM 696 N N . SER A 1 89 ? 9.690 5.812 1.038 1.00 97.12 89 SER A N 1
ATOM 697 C CA . SER A 1 89 ? 10.111 5.670 2.444 1.00 97.12 89 SER A CA 1
ATOM 698 C C . SER A 1 89 ? 9.161 6.375 3.423 1.00 97.12 89 SER A C 1
ATOM 700 O O . SER A 1 89 ? 9.592 7.127 4.297 1.00 97.12 89 SER A O 1
ATOM 702 N N . PHE A 1 90 ? 7.857 6.174 3.230 1.00 97.12 90 PHE A N 1
ATOM 703 C CA . PHE A 1 90 ? 6.795 6.860 3.960 1.00 97.12 90 PHE A CA 1
ATOM 704 C C . PHE A 1 90 ? 5.736 5.872 4.457 1.00 97.12 90 PHE A C 1
ATOM 706 O O . PHE A 1 90 ? 5.364 4.945 3.733 1.00 97.12 90 PHE A O 1
ATOM 713 N N . ASP A 1 91 ? 5.221 6.117 5.662 1.00 97.19 91 ASP A N 1
ATOM 714 C CA . ASP A 1 91 ? 4.163 5.324 6.288 1.00 97.19 91 ASP A CA 1
ATOM 715 C C . ASP A 1 91 ? 2.806 6.011 6.113 1.00 97.19 91 ASP A C 1
ATOM 717 O O . ASP A 1 91 ? 2.545 7.085 6.657 1.00 97.19 91 ASP A O 1
ATOM 721 N N . TRP A 1 92 ? 1.917 5.376 5.354 1.00 97.31 92 TRP A N 1
ATOM 722 C CA . TRP A 1 92 ? 0.550 5.842 5.160 1.00 97.31 92 TRP A CA 1
ATOM 723 C C . TRP A 1 92 ? -0.398 5.123 6.117 1.00 97.31 92 TRP A C 1
ATOM 725 O O . TRP A 1 92 ? -0.567 3.912 6.010 1.00 97.31 92 TRP A O 1
ATOM 735 N N . ILE A 1 93 ? -1.042 5.851 7.026 1.00 96.56 93 ILE A N 1
ATOM 736 C CA . ILE A 1 93 ? -1.983 5.278 7.998 1.00 96.56 93 ILE A CA 1
ATOM 737 C C . ILE A 1 93 ? -3.294 4.906 7.311 1.00 96.56 93 ILE A C 1
ATOM 739 O O . ILE A 1 93 ? -4.001 5.776 6.818 1.00 96.56 93 ILE A O 1
ATOM 743 N N . VAL A 1 94 ? -3.651 3.625 7.332 1.00 94.94 94 VAL A N 1
ATOM 744 C CA . VAL A 1 94 ? -4.873 3.105 6.696 1.00 94.94 94 VAL A CA 1
ATOM 745 C C . VAL A 1 94 ? -5.888 2.539 7.692 1.00 94.94 94 VAL A C 1
ATOM 747 O O . VAL A 1 94 ? -6.991 2.179 7.300 1.00 94.94 94 VAL A O 1
ATOM 750 N N . SER A 1 95 ? -5.552 2.474 8.984 1.00 93.44 95 SER A N 1
ATOM 751 C CA . SER A 1 95 ? -6.504 2.200 10.069 1.00 93.44 95 SER A CA 1
ATOM 752 C C . SER A 1 95 ? -5.972 2.712 11.411 1.00 93.44 95 SER A C 1
ATOM 754 O O . SER A 1 95 ? -4.792 3.030 11.526 1.00 93.44 95 SER A O 1
ATOM 756 N N . GLY A 1 96 ? -6.819 2.761 12.441 1.00 90.94 96 GLY A N 1
ATOM 757 C CA . GLY A 1 96 ? -6.403 3.063 13.817 1.00 90.94 96 GLY A CA 1
ATOM 758 C C . GLY A 1 96 ? -6.146 4.544 14.111 1.00 90.94 96 GLY A C 1
ATOM 759 O O . GLY A 1 96 ? -5.426 4.859 15.054 1.00 90.94 96 GLY A O 1
ATOM 760 N N . SER A 1 97 ? -6.699 5.462 13.314 1.00 94.00 97 SER A N 1
ATOM 761 C CA . SER A 1 97 ? -6.605 6.897 13.588 1.00 94.00 97 SER A CA 1
ATOM 762 C C . SER A 1 97 ? -7.903 7.633 13.285 1.00 94.00 97 SER A C 1
ATOM 764 O O . SER A 1 97 ? -8.467 7.459 12.210 1.00 94.00 97 SER A O 1
ATOM 766 N N . ASP A 1 98 ? -8.299 8.525 14.194 1.00 94.81 98 ASP A N 1
ATOM 767 C CA . ASP A 1 98 ? -9.534 9.317 14.125 1.00 94.81 98 ASP A CA 1
ATOM 768 C C . ASP A 1 98 ? -9.631 10.206 12.871 1.00 94.81 98 ASP A C 1
ATOM 770 O O . ASP A 1 98 ? -10.720 10.596 12.464 1.00 94.81 98 ASP A O 1
ATOM 774 N N . PHE A 1 99 ? -8.516 10.533 12.195 1.00 93.12 99 PHE A N 1
ATOM 775 C CA . PHE A 1 99 ? -8.601 11.291 10.933 1.00 93.12 99 PHE A CA 1
ATOM 776 C C . PHE A 1 99 ? -9.259 10.485 9.800 1.00 93.12 99 PHE A C 1
ATOM 778 O O . PHE A 1 99 ? -9.669 11.072 8.795 1.00 93.12 99 PHE A O 1
ATOM 785 N N . LEU A 1 100 ? -9.323 9.157 9.944 1.00 93.75 100 LEU A N 1
ATOM 786 C CA . LEU A 1 100 ? -9.999 8.259 9.014 1.00 93.75 100 LEU A CA 1
ATOM 787 C C . LEU A 1 100 ? -11.513 8.203 9.256 1.00 93.75 100 LEU A C 1
ATOM 789 O O . LEU A 1 100 ? -12.225 7.615 8.440 1.00 93.75 100 LEU A O 1
ATOM 793 N N . ASP A 1 101 ? -12.021 8.836 10.318 1.00 93.94 101 ASP A N 1
ATOM 794 C CA . ASP A 1 101 ? -13.449 8.866 10.612 1.00 93.94 101 ASP A CA 1
ATOM 795 C C . ASP A 1 101 ? -14.224 9.505 9.456 1.00 93.94 101 ASP A C 1
ATOM 797 O O . ASP A 1 101 ? -14.003 10.649 9.051 1.00 93.94 101 ASP A O 1
ATOM 801 N N . GLY A 1 102 ? -15.157 8.732 8.903 1.00 91.31 102 GLY A N 1
ATOM 802 C CA . GLY A 1 102 ? -15.965 9.153 7.765 1.00 91.31 102 GLY A CA 1
ATOM 803 C C . GLY A 1 102 ? -15.265 9.081 6.404 1.00 91.31 102 GLY A C 1
ATOM 804 O O . GLY A 1 102 ? -15.889 9.482 5.419 1.00 91.31 102 GLY A O 1
ATOM 805 N N . ILE A 1 103 ? -14.031 8.558 6.288 1.00 93.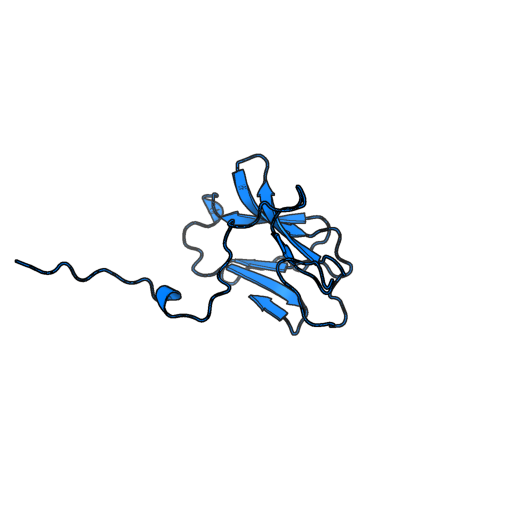19 103 ILE A N 1
ATOM 806 C CA . ILE A 1 103 ? -13.506 8.199 4.961 1.00 93.19 103 ILE A CA 1
ATOM 807 C C . ILE A 1 103 ? -14.143 6.881 4.524 1.00 93.19 103 ILE A C 1
ATOM 809 O O . ILE A 1 103 ? -14.010 5.844 5.166 1.00 93.19 103 ILE A O 1
ATOM 813 N N . SER A 1 104 ? -14.874 6.935 3.414 1.00 88.12 104 SER A N 1
ATOM 814 C CA . SER A 1 104 ? -15.618 5.789 2.887 1.00 88.12 104 SER A CA 1
ATOM 815 C C . SER A 1 104 ? -14.745 4.792 2.129 1.00 88.12 104 SER A C 1
ATOM 817 O O . SER A 1 104 ? -15.184 3.681 1.857 1.00 88.12 104 SER A O 1
ATOM 819 N N . SER A 1 105 ? -13.548 5.203 1.707 1.00 91.56 105 SER A N 1
ATOM 820 C CA . SER A 1 105 ? -12.631 4.367 0.937 1.00 91.56 105 SER A CA 1
ATOM 821 C C . SER A 1 105 ? -11.180 4.784 1.146 1.00 91.56 105 SER A C 1
ATOM 823 O O . SER A 1 105 ? -10.865 5.967 1.313 1.00 91.56 105 SER A O 1
ATOM 825 N N . ILE A 1 106 ? -10.296 3.792 1.105 1.00 94.50 106 ILE A N 1
ATOM 826 C CA . ILE A 1 106 ? -8.847 3.960 1.136 1.00 94.50 106 ILE A CA 1
ATOM 827 C C . ILE A 1 106 ? -8.300 3.157 -0.036 1.00 94.50 106 ILE A C 1
ATOM 829 O O . ILE A 1 106 ? -8.506 1.950 -0.084 1.00 94.50 106 ILE A O 1
ATOM 833 N N . ILE A 1 107 ? -7.646 3.828 -0.983 1.00 95.06 107 ILE A N 1
ATOM 834 C CA . ILE A 1 107 ? -7.102 3.189 -2.188 1.00 95.06 107 ILE A CA 1
ATOM 835 C C . ILE A 1 107 ? -5.581 3.278 -2.149 1.00 95.06 107 ILE A C 1
ATOM 837 O O . ILE A 1 107 ? -5.022 4.372 -2.030 1.00 95.06 107 ILE A O 1
ATOM 841 N N . VAL A 1 108 ? -4.907 2.141 -2.298 1.00 95.50 108 VAL A N 1
ATOM 842 C CA . VAL A 1 108 ? -3.447 2.050 -2.381 1.00 95.50 108 VAL A CA 1
ATOM 843 C C . VAL A 1 108 ? -3.043 1.995 -3.843 1.00 95.50 108 VAL A C 1
ATOM 845 O O . VAL A 1 108 ? -3.270 1.005 -4.531 1.00 95.50 108 VAL A O 1
ATOM 848 N N . LYS A 1 109 ? -2.403 3.053 -4.331 1.00 96.00 109 LYS A N 1
ATOM 849 C CA . LYS A 1 109 ? -1.960 3.173 -5.718 1.00 96.00 109 LYS A CA 1
ATOM 850 C C . LYS A 1 109 ? -0.444 3.046 -5.818 1.00 96.00 109 LYS A C 1
ATOM 852 O O . LYS A 1 109 ? 0.306 3.886 -5.319 1.00 96.00 109 LYS A O 1
ATOM 857 N N . VAL A 1 110 ? -0.015 2.009 -6.532 1.00 95.00 110 VAL A N 1
ATOM 858 C CA . VAL A 1 110 ? 1.399 1.650 -6.746 1.00 95.00 110 VAL A CA 1
ATOM 859 C C . VAL A 1 110 ? 1.908 2.183 -8.084 1.00 95.00 110 VAL A C 1
ATOM 861 O O . VAL A 1 110 ? 3.072 2.539 -8.247 1.00 95.00 110 VAL A O 1
ATOM 864 N N . SER A 1 111 ? 1.036 2.208 -9.092 1.00 92.19 111 SER A N 1
ATOM 865 C CA . SER A 1 111 ? 1.357 2.726 -10.421 1.00 92.19 111 SER A CA 1
ATOM 866 C C . SER A 1 111 ? 0.098 3.241 -11.116 1.00 92.19 111 SER A C 1
ATOM 868 O O . SER A 1 111 ? -1.003 3.192 -10.574 1.00 92.19 111 SER A O 1
ATOM 870 N N . GLN A 1 112 ? 0.238 3.717 -12.352 1.00 90.25 112 GLN A N 1
ATOM 871 C CA . GLN A 1 112 ? -0.911 4.088 -13.183 1.00 90.25 112 GLN A CA 1
ATOM 872 C C . GLN A 1 112 ? -1.805 2.898 -13.582 1.00 90.25 112 GLN A C 1
ATOM 874 O O . GLN A 1 112 ? -2.934 3.121 -14.000 1.00 90.25 112 GLN A O 1
ATOM 879 N N . HIS A 1 113 ? -1.319 1.659 -13.446 1.00 91.44 113 HIS A N 1
ATOM 880 C CA . HIS A 1 113 ? -2.039 0.449 -13.860 1.00 91.44 113 HIS A CA 1
ATOM 881 C C . HIS A 1 113 ? -2.431 -0.465 -12.691 1.00 91.44 113 HIS A C 1
ATOM 883 O O . HIS A 1 113 ? -3.104 -1.464 -12.914 1.00 91.44 113 HIS A O 1
ATOM 889 N N . VAL A 1 114 ? -1.972 -0.174 -11.467 1.00 91.25 114 VAL A N 1
ATOM 890 C CA . VAL A 1 114 ? -2.184 -1.042 -10.298 1.00 91.25 114 VAL A CA 1
ATOM 891 C C . VAL A 1 114 ? -2.566 -0.200 -9.092 1.00 91.25 114 VAL A C 1
ATOM 893 O O . VAL A 1 114 ? -1.779 0.640 -8.637 1.00 91.25 114 VAL A O 1
ATOM 896 N N . GLN A 1 115 ? -3.764 -0.475 -8.587 1.00 92.69 115 GLN A N 1
ATOM 897 C CA . GLN A 1 115 ? -4.300 0.043 -7.339 1.00 92.69 115 GLN A CA 1
ATOM 898 C C . GLN A 1 115 ? -5.198 -1.009 -6.679 1.00 92.69 115 GLN A C 1
ATOM 900 O O . GLN A 1 115 ? -5.719 -1.882 -7.378 1.00 92.69 115 GLN A O 1
ATOM 905 N N . PHE A 1 116 ? -5.365 -0.893 -5.368 1.00 88.00 116 PHE A N 1
ATOM 906 C CA . PHE A 1 116 ? -6.182 -1.761 -4.524 1.00 88.00 116 PHE A CA 1
ATOM 907 C C . PHE A 1 116 ? -7.103 -0.907 -3.670 1.00 88.00 116 PHE A C 1
ATOM 909 O O . PHE A 1 116 ? -6.624 0.169 -3.240 1.00 88.00 116 PHE A O 1
#

Radius of gyration: 15.91 Å; chains: 1; bounding box: 50×34×33 Å

Foldseek 3Di:
DDDDPPPDDPCVPDDDDDDDCPDPDPDQQAQWEFCAPPGNHHDDPDPQTDNTAWHFHADPVRFTWTAGPQGPQAKWKQQQPDTPHGDHRDTHGPGDDPVSVPRPDIKIDRDPVDID

Sequence (116 aa):
MTVEEEKHDPLDYEACIKMTFDQIPKTCAGLRAGRSDDAELRLAELQGVSYYHFALSFDEEYRLVVRDLGSKCGTTVIYGHKQLGPMSSFDWIVSGSDFLDGISSIIVKVSQHVQF

pLDDT: mean 87.94, std 12.12, range [42.69, 97.75]

Secondary structure (DSSP, 8-state):
---------GGGGS-------SS--SSTT-EEEES-TT-SEEPP--TT--SS-EEEEE-TT--EEEEE-S-SS-BEEEETTB----BSS-EEE-SS-GGGTT---EEEESSSS-B-